Protein AF-A0A6L8GHM6-F1 (afdb_monomer)

Mean predicted aligned error: 13.46 Å

Radius of gyration: 26.3 Å; Cα contacts (8 Å, |Δi|>4): 93; chains: 1; bounding box: 25×65×77 Å

Foldseek 3Di:
DDDDDDDDDPPPPDCPPPPPCVVPDDDDDDVVQVDDPFDFADWDADPVGWIWTWTQQAIWIDPPRHIDTDADPVNDGDPDRTDHD

pLDDT: mean 77.45, std 17.52, range [36.84, 97.06]

Nearest PDB structures (foldseek):
  4a2m-assembly1_B  TM=7.546E-01  e=8.167E-02  Bacteroides thetaiotaomicron VPI-5482
  4a2m-ass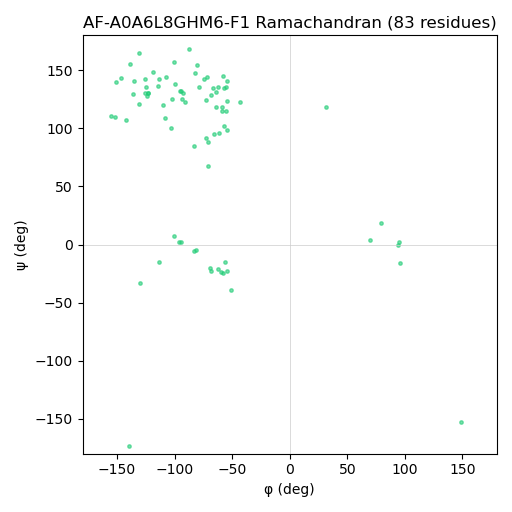embly2_D  TM=7.470E-01  e=9.209E-02  Bacteroides thetaiotaomicron VPI-5482
  4a2l-assembly1_A  TM=7.710E-01  e=1.678E-01  Bacteroides thetaiotaomicron VPI-5482
  4a2m-assembly1_A  TM=7.615E-01  e=1.678E-01  Bacteroides thetaiotaomicron VPI-5482
  3va6-assembly1_A  TM=7.436E-01  e=4.128E-01  Bacteroides thetaiotaomicron

Solvent-accessible surface area (backbone atoms only — not comparable to full-atom values): 5789 Å² total; per-residue (Å²): 137,90,81,88,82,88,81,77,85,80,76,77,71,83,74,77,70,78,73,61,70,86,78,59,86,84,83,88,83,43,59,94,62,50,41,71,94,53,68,73,71,24,77,51,71,51,97,91,66,37,38,38,34,17,25,77,75,39,44,33,40,31,75,89,78,50,54,42,75,64,72,50,94,82,71,56,74,68,97,53,55,62,49,75,121

Sequence (85 aa):
MFAMAALAALSTSGVHAAQSLDSHLHKSWSAVDGLPESPVWAIAQDPDGYIWLGVHGGLVRFDGARFVRWEALTGAQLPERDVHA

Secondary structure (DSSP, 8-state):
--------------------GGGS------GGGT--SS-EEEEEE-TTSPEEEEETTEEEEE-SS-EEE---TT-PPPSSSS---

Structure (mmCIF, N/CA/C/O backbone):
data_AF-A0A6L8GHM6-F1
#
_entry.id   AF-A0A6L8GHM6-F1
#
loop_
_atom_site.group_PDB
_atom_site.id
_atom_site.type_symbol
_atom_site.label_atom_id
_atom_site.label_alt_id
_atom_site.label_comp_id
_atom_site.label_asym_id
_atom_site.label_entity_id
_atom_site.label_seq_id
_atom_site.pdbx_PDB_ins_code
_atom_site.Cartn_x
_atom_site.Cartn_y
_atom_site.Cartn_z
_atom_site.occupancy
_atom_site.B_iso_or_equiv
_atom_site.auth_seq_id
_atom_site.auth_comp_id
_atom_site.auth_asym_id
_atom_site.auth_atom_id
_atom_site.pdbx_PDB_model_num
ATOM 1 N N . MET A 1 1 ? -5.890 -56.538 -60.324 1.00 45.06 1 MET A N 1
ATOM 2 C CA . MET A 1 1 ? -4.970 -55.380 -60.397 1.00 45.06 1 MET A CA 1
ATOM 3 C C . MET A 1 1 ? -5.019 -54.669 -59.053 1.00 45.06 1 MET A C 1
ATOM 5 O O . MET A 1 1 ? -6.111 -54.365 -58.599 1.00 45.06 1 MET A O 1
ATOM 9 N N . PHE A 1 2 ? -3.872 -54.542 -58.380 1.00 43.16 2 PHE A N 1
ATOM 10 C CA . PHE A 1 2 ? -3.716 -54.035 -57.009 1.00 43.16 2 PHE A CA 1
ATOM 11 C C . PHE A 1 2 ? -3.691 -52.502 -56.950 1.00 43.16 2 PHE A C 1
ATOM 13 O O . PHE A 1 2 ? -3.083 -51.883 -57.817 1.00 43.16 2 PHE A O 1
ATOM 20 N N . ALA A 1 3 ? -4.205 -51.926 -55.860 1.00 36.84 3 ALA A N 1
ATOM 21 C CA . ALA A 1 3 ? -3.604 -50.752 -55.225 1.00 36.84 3 ALA A CA 1
ATOM 22 C C . ALA A 1 3 ? -4.003 -50.708 -53.739 1.00 36.84 3 ALA A C 1
ATOM 24 O O . ALA A 1 3 ? -5.164 -50.500 -53.397 1.00 36.84 3 ALA A O 1
ATOM 25 N N . MET A 1 4 ? -3.024 -50.942 -52.865 1.00 45.72 4 MET A N 1
ATOM 26 C CA . MET A 1 4 ? -3.088 -50.605 -51.445 1.00 45.72 4 MET A CA 1
ATOM 27 C C . MET A 1 4 ? -2.914 -49.092 -51.287 1.00 45.72 4 MET A C 1
ATOM 29 O O . MET A 1 4 ? -2.043 -48.513 -51.931 1.00 45.72 4 MET A O 1
ATOM 33 N N . ALA A 1 5 ? -3.641 -48.483 -50.355 1.00 47.56 5 ALA A N 1
ATOM 34 C CA . ALA A 1 5 ? -3.214 -47.242 -49.723 1.00 47.56 5 ALA A CA 1
ATOM 35 C C . ALA A 1 5 ? -3.605 -47.296 -48.243 1.00 47.56 5 ALA A C 1
ATOM 37 O O . ALA A 1 5 ? -4.780 -47.233 -47.891 1.00 47.56 5 ALA A O 1
ATOM 38 N N . ALA A 1 6 ? -2.604 -47.463 -47.383 1.00 53.16 6 ALA A N 1
ATOM 39 C CA . ALA A 1 6 ? -2.713 -47.187 -45.961 1.00 53.16 6 ALA A CA 1
ATOM 40 C C . ALA A 1 6 ? -2.249 -45.744 -45.736 1.00 53.16 6 ALA A C 1
ATOM 42 O O . ALA A 1 6 ? -1.161 -45.396 -46.194 1.00 53.16 6 ALA A O 1
ATOM 43 N N . LEU A 1 7 ? -3.016 -44.923 -45.011 1.00 52.44 7 LEU A N 1
ATOM 44 C CA . LEU A 1 7 ? -2.438 -43.748 -44.358 1.00 52.44 7 LEU A CA 1
ATOM 45 C C . LEU A 1 7 ? -3.204 -43.347 -43.090 1.00 52.44 7 LEU A C 1
ATOM 47 O O . LEU A 1 7 ? -4.336 -42.884 -43.145 1.00 52.44 7 LEU A O 1
ATOM 51 N N . ALA A 1 8 ? -2.511 -43.595 -41.976 1.00 49.75 8 ALA A N 1
ATOM 52 C CA . ALA A 1 8 ? -2.507 -42.950 -40.664 1.00 49.75 8 ALA A CA 1
ATOM 53 C C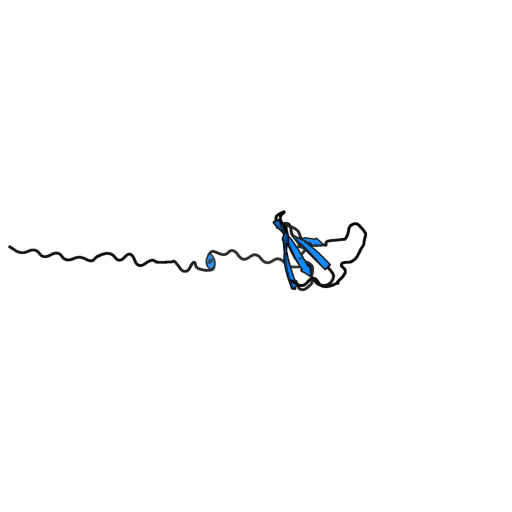 . ALA A 1 8 ? -3.799 -42.309 -40.123 1.00 49.75 8 ALA A C 1
ATOM 55 O O . ALA A 1 8 ? -4.255 -41.267 -40.587 1.00 49.75 8 ALA A O 1
ATOM 56 N N . ALA A 1 9 ? -4.267 -42.849 -38.994 1.00 54.19 9 ALA A N 1
ATOM 57 C CA . ALA A 1 9 ? -5.039 -42.081 -38.029 1.00 54.19 9 ALA A CA 1
ATOM 58 C C . ALA A 1 9 ? -4.187 -40.891 -37.558 1.00 54.19 9 ALA A C 1
ATOM 60 O O . ALA A 1 9 ? -3.140 -41.082 -36.937 1.00 54.19 9 ALA A O 1
ATOM 61 N N . LEU A 1 10 ? -4.614 -39.665 -37.864 1.00 53.62 10 LEU A N 1
ATOM 62 C CA . LEU A 1 10 ? -4.044 -38.485 -37.230 1.00 53.62 10 LEU A CA 1
ATOM 63 C C . LEU A 1 10 ? -4.550 -38.457 -35.788 1.00 53.62 10 LEU A C 1
ATOM 65 O O . LEU A 1 10 ? -5.601 -37.898 -35.486 1.00 53.62 10 LEU A O 1
ATOM 69 N N . SER A 1 11 ? -3.782 -39.061 -34.887 1.00 58.22 11 SER A N 1
ATOM 70 C CA . SER A 1 11 ? -3.778 -38.645 -33.492 1.00 58.22 11 SER A CA 1
ATOM 71 C C . SER A 1 11 ? -3.307 -37.194 -33.481 1.00 58.22 11 SER A C 1
ATOM 73 O O . SER A 1 11 ? -2.107 -36.931 -33.554 1.00 58.22 11 SER A O 1
ATOM 75 N N . THR A 1 12 ? -4.225 -36.228 -33.452 1.00 57.22 12 THR A N 1
ATOM 76 C CA . THR A 1 12 ? -3.851 -34.853 -33.118 1.00 57.22 12 THR A CA 1
ATOM 77 C C . THR A 1 12 ? -3.520 -34.843 -31.638 1.00 57.22 12 THR A C 1
ATOM 79 O O . THR A 1 12 ? -4.389 -34.671 -30.784 1.00 57.22 12 THR A O 1
ATOM 82 N N . SER A 1 13 ? -2.253 -35.130 -31.350 1.00 58.56 13 SER A N 1
ATOM 83 C CA . SER A 1 13 ? -1.625 -34.960 -30.053 1.00 58.56 13 SER A CA 1
ATOM 84 C C . SER A 1 13 ? -2.048 -33.613 -29.481 1.00 58.56 13 SER A C 1
ATOM 86 O O . SER A 1 13 ? -1.859 -32.579 -30.123 1.00 58.56 13 SER A O 1
ATOM 88 N N . GLY A 1 14 ? -2.654 -33.640 -28.295 1.00 58.94 14 GLY A N 1
ATOM 89 C CA . GLY A 1 14 ? -3.005 -32.440 -27.556 1.00 58.94 14 GLY A CA 1
ATOM 90 C C . GLY A 1 14 ? -1.750 -31.616 -27.314 1.00 58.94 14 GLY A C 1
ATOM 91 O O . GLY A 1 14 ? -0.953 -31.927 -26.434 1.00 58.94 14 GLY A O 1
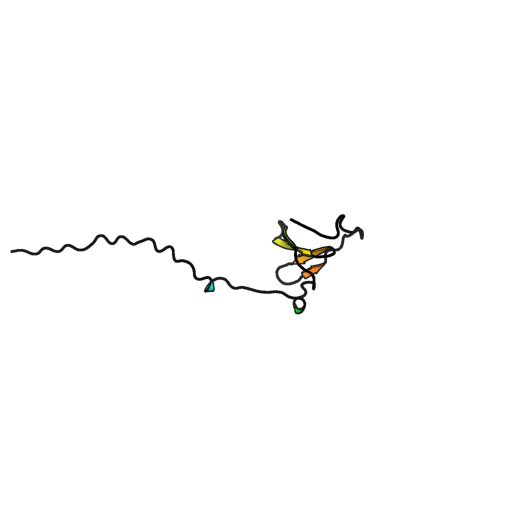ATOM 92 N N . VAL A 1 15 ? -1.576 -30.561 -28.100 1.00 49.47 15 VAL A N 1
ATOM 93 C CA . VAL A 1 15 ? -0.619 -29.511 -27.789 1.00 49.47 15 VAL A CA 1
ATOM 94 C C . VAL A 1 15 ? -1.314 -28.565 -26.822 1.00 49.47 15 VAL A C 1
ATOM 96 O O . VAL A 1 15 ? -1.916 -27.567 -27.204 1.00 49.47 15 VAL A O 1
ATOM 99 N N . HIS A 1 16 ? -1.265 -28.898 -25.532 1.00 57.59 16 HIS A N 1
ATOM 100 C CA . HIS A 1 16 ? -1.330 -27.847 -24.525 1.00 57.59 16 HIS A CA 1
ATOM 101 C C . HIS A 1 16 ? -0.048 -27.043 -24.725 1.00 57.59 16 HIS A C 1
ATOM 103 O O . HIS A 1 16 ? 1.032 -27.460 -24.310 1.00 57.59 16 HIS A O 1
ATOM 109 N N . ALA A 1 17 ? -0.151 -25.964 -25.500 1.00 58.78 17 ALA A N 1
ATOM 110 C CA . ALA A 1 17 ? 0.942 -25.034 -25.666 1.00 58.78 17 ALA A CA 1
ATOM 111 C C . ALA A 1 17 ? 1.336 -24.576 -24.263 1.00 58.78 17 ALA A C 1
ATOM 113 O O . ALA A 1 17 ? 0.537 -23.952 -23.565 1.00 58.78 17 ALA A O 1
ATOM 114 N N . ALA A 1 18 ? 2.549 -24.930 -23.844 1.00 58.66 18 ALA A N 1
ATOM 115 C CA . ALA A 1 18 ? 3.233 -24.218 -22.786 1.00 58.66 18 ALA A CA 1
ATOM 116 C C . ALA A 1 18 ? 3.252 -22.752 -23.226 1.00 58.66 18 ALA A C 1
ATOM 118 O O . ALA A 1 18 ? 4.001 -22.379 -24.129 1.00 58.66 18 ALA A O 1
ATOM 119 N N . GLN A 1 19 ? 2.322 -21.958 -22.697 1.00 61.62 19 GLN A N 1
ATOM 120 C CA . GLN A 1 19 ? 2.254 -20.538 -22.995 1.00 61.62 19 GLN A CA 1
ATOM 121 C C . GLN A 1 19 ? 3.597 -19.949 -22.567 1.00 61.62 19 GLN A C 1
ATOM 123 O O . GLN A 1 19 ? 3.984 -20.074 -21.403 1.00 61.62 19 GLN A O 1
ATOM 128 N N . SER A 1 20 ? 4.344 -19.394 -23.525 1.00 62.66 20 SER A N 1
ATOM 129 C CA . SER A 1 20 ? 5.587 -18.691 -23.215 1.00 62.66 20 SER A CA 1
ATOM 130 C C . SER A 1 20 ? 5.263 -17.577 -22.223 1.00 62.66 20 SER A C 1
ATOM 132 O O . SER A 1 20 ? 4.300 -16.834 -22.418 1.00 62.66 20 SER A O 1
ATOM 134 N N . LEU A 1 21 ? 6.073 -17.433 -21.174 1.00 63.72 21 LEU A N 1
ATOM 135 C CA . LEU A 1 21 ? 5.973 -16.318 -20.227 1.00 63.72 21 LEU A CA 1
ATOM 136 C C . LEU A 1 21 ? 6.071 -14.945 -20.919 1.00 63.72 21 LEU A C 1
ATOM 138 O O . LEU A 1 21 ? 5.648 -13.957 -20.330 1.00 63.72 21 LEU A O 1
ATOM 142 N N . ASP A 1 22 ? 6.521 -14.890 -22.179 1.00 63.16 22 ASP A N 1
ATOM 143 C CA . ASP A 1 22 ? 6.490 -13.691 -23.031 1.00 63.16 22 ASP A CA 1
ATOM 144 C C . ASP A 1 22 ? 5.095 -13.057 -23.165 1.00 63.16 22 ASP A C 1
ATOM 146 O O . ASP A 1 22 ? 4.984 -11.868 -23.456 1.00 63.16 22 ASP A O 1
ATOM 150 N N . SER A 1 23 ? 4.011 -13.812 -22.947 1.00 65.50 23 SER A N 1
ATOM 151 C CA . SER A 1 23 ? 2.648 -13.266 -22.988 1.00 65.50 23 SER A CA 1
ATOM 152 C C . SER A 1 23 ? 2.216 -12.556 -21.700 1.00 65.50 23 SER A C 1
ATOM 154 O O . SER A 1 23 ? 1.115 -12.008 -21.654 1.00 65.50 23 SER A O 1
ATOM 156 N N . HIS A 1 24 ? 3.036 -12.572 -20.646 1.00 72.50 24 HIS A N 1
ATOM 157 C CA . HIS A 1 24 ? 2.716 -11.964 -19.358 1.00 72.50 24 HIS A CA 1
ATOM 158 C C . HIS A 1 24 ? 3.475 -10.646 -19.212 1.00 72.50 24 HIS A C 1
ATOM 160 O O . HIS A 1 24 ? 4.661 -10.610 -18.892 1.00 72.50 24 HIS A O 1
ATOM 166 N N . LEU A 1 25 ? 2.777 -9.537 -19.455 1.00 81.75 25 LEU A N 1
ATOM 167 C CA . LEU A 1 25 ? 3.327 -8.203 -19.234 1.00 81.75 25 LEU A CA 1
ATOM 168 C C . LEU A 1 25 ? 3.612 -8.003 -17.740 1.00 81.75 25 LEU A C 1
ATOM 170 O O . LEU A 1 25 ? 2.698 -8.028 -16.917 1.00 81.75 25 LEU A O 1
ATOM 174 N N . HIS A 1 26 ? 4.878 -7.775 -17.397 1.00 83.94 26 HIS A N 1
ATOM 175 C CA . HIS A 1 26 ? 5.289 -7.411 -16.046 1.00 83.94 26 HIS A CA 1
ATOM 176 C C . HIS A 1 26 ? 5.392 -5.888 -15.914 1.00 83.94 26 HIS A C 1
ATOM 178 O O . HIS A 1 26 ? 6.018 -5.223 -16.742 1.0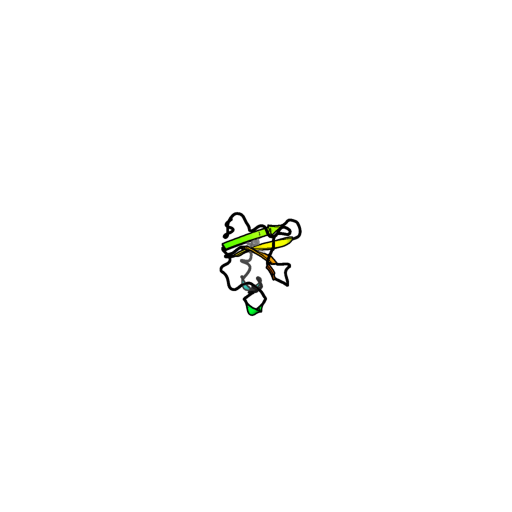0 83.94 26 HIS A O 1
ATOM 184 N N . LYS A 1 27 ? 4.811 -5.336 -14.846 1.00 89.06 27 LYS A N 1
ATOM 185 C CA . LYS A 1 27 ? 4.934 -3.924 -14.479 1.00 89.06 27 LYS A CA 1
ATOM 186 C C . LYS A 1 27 ? 5.435 -3.818 -13.044 1.00 89.06 27 LYS A C 1
ATOM 188 O O . LYS A 1 27 ? 4.884 -4.454 -12.152 1.00 89.06 27 LYS A O 1
ATOM 193 N N . SER A 1 28 ? 6.463 -3.001 -12.839 1.00 90.81 28 SER A N 1
ATOM 194 C CA . SER A 1 28 ? 7.008 -2.675 -11.521 1.00 90.81 28 SER A CA 1
ATOM 195 C C . SER A 1 28 ? 6.637 -1.251 -11.124 1.00 90.81 28 SER A C 1
ATOM 197 O O . SER A 1 28 ? 6.647 -0.359 -11.972 1.00 90.81 28 SER A O 1
ATOM 199 N N . TRP A 1 29 ? 6.383 -1.046 -9.835 1.00 92.88 29 TRP A N 1
ATOM 200 C CA . TRP A 1 29 ? 6.242 0.269 -9.214 1.00 92.88 29 TRP A CA 1
ATOM 201 C C . TRP A 1 29 ? 7.314 0.435 -8.141 1.00 92.88 29 TRP A C 1
ATOM 203 O O . TRP A 1 29 ? 7.721 -0.535 -7.503 1.00 92.88 29 TRP A O 1
ATOM 213 N N . SER A 1 30 ? 7.759 1.666 -7.945 1.00 92.38 30 SER A N 1
ATOM 214 C CA . SER A 1 30 ? 8.795 2.038 -6.987 1.00 92.38 30 SER A CA 1
ATOM 215 C C . SER A 1 30 ? 8.445 3.350 -6.279 1.00 92.38 30 SER A C 1
ATOM 217 O O . SER A 1 30 ? 7.362 3.908 -6.474 1.00 92.38 30 SER A O 1
ATOM 219 N N . ALA A 1 31 ? 9.381 3.867 -5.481 1.00 91.81 31 ALA A N 1
ATOM 220 C CA . ALA A 1 31 ? 9.266 5.163 -4.816 1.00 91.81 31 ALA A CA 1
ATOM 221 C C . ALA A 1 31 ? 8.887 6.305 -5.762 1.00 91.81 31 ALA A C 1
ATOM 223 O O . ALA A 1 31 ? 8.055 7.146 -5.423 1.00 91.81 31 ALA A O 1
ATOM 224 N N . VAL A 1 32 ? 9.438 6.300 -6.980 1.00 93.44 32 VAL A N 1
ATOM 225 C CA . VAL A 1 32 ? 9.161 7.343 -7.981 1.00 93.44 32 VAL A CA 1
ATOM 226 C C . VAL A 1 32 ? 7.724 7.284 -8.510 1.00 93.44 32 VAL A C 1
ATOM 228 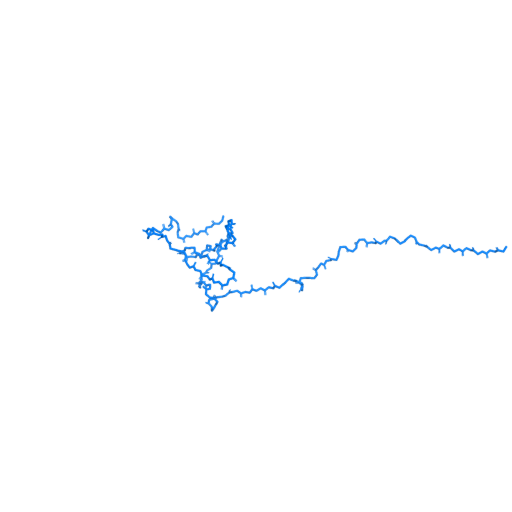O O . VAL A 1 32 ? 7.215 8.284 -9.004 1.00 93.44 32 VAL A O 1
ATOM 231 N N . ASP A 1 33 ? 7.059 6.136 -8.360 1.00 93.44 33 ASP A N 1
ATOM 232 C CA . ASP A 1 33 ? 5.665 5.906 -8.745 1.00 93.44 33 ASP A CA 1
ATOM 233 C C . ASP A 1 33 ? 4.690 6.119 -7.569 1.00 93.44 33 ASP A C 1
ATOM 235 O O . ASP A 1 33 ? 3.482 5.915 -7.707 1.00 93.44 33 ASP A O 1
ATOM 239 N N . GLY A 1 34 ? 5.204 6.516 -6.399 1.00 91.50 34 GLY A N 1
ATOM 240 C CA . GLY A 1 34 ? 4.431 6.793 -5.188 1.00 91.50 34 GLY A CA 1
ATOM 241 C C . GLY A 1 34 ? 4.298 5.621 -4.212 1.00 91.50 34 GLY A C 1
ATOM 242 O O . GLY A 1 34 ? 3.680 5.792 -3.160 1.00 91.50 34 GLY A O 1
ATOM 243 N N . LEU A 1 35 ? 4.872 4.448 -4.508 1.00 90.81 35 LEU A N 1
ATOM 244 C CA . LEU A 1 35 ? 4.951 3.356 -3.533 1.00 90.81 35 LEU A CA 1
ATOM 245 C C . LEU A 1 35 ? 5.918 3.763 -2.405 1.00 90.81 35 LEU A C 1
ATOM 247 O O . LEU A 1 35 ? 7.042 4.144 -2.709 1.00 90.81 35 LEU A O 1
ATOM 251 N N . PRO A 1 36 ? 5.557 3.684 -1.114 1.00 88.50 36 PRO A N 1
ATOM 252 C CA . PRO A 1 36 ? 6.489 4.061 -0.052 1.00 88.50 36 PRO A CA 1
ATOM 253 C C . PRO A 1 36 ? 7.794 3.256 -0.081 1.00 88.50 36 PRO A C 1
ATOM 255 O O . PRO A 1 36 ? 7.777 2.059 -0.363 1.00 88.50 36 PRO A O 1
ATOM 258 N N . GLU A 1 37 ? 8.914 3.897 0.274 1.00 86.44 37 GLU A N 1
ATOM 259 C CA . GLU A 1 37 ? 10.223 3.249 0.464 1.00 86.44 37 GLU A CA 1
ATOM 260 C C . GLU A 1 37 ? 10.230 2.380 1.728 1.00 86.44 37 GLU A C 1
ATOM 262 O O . GLU A 1 37 ? 10.850 2.688 2.743 1.00 86.44 37 GLU A O 1
ATOM 267 N N . SER A 1 38 ? 9.464 1.298 1.691 1.00 85.38 38 SER A N 1
ATOM 268 C CA . SER A 1 38 ? 9.301 0.365 2.792 1.00 85.38 38 SER A CA 1
ATOM 269 C C . SER A 1 38 ? 9.007 -1.026 2.233 1.00 85.38 38 SER A C 1
ATOM 271 O O . SER A 1 38 ? 8.259 -1.136 1.257 1.00 85.38 38 SER A O 1
ATOM 273 N N . PRO A 1 39 ? 9.574 -2.097 2.816 1.00 88.62 39 PRO A N 1
ATOM 274 C CA . PRO A 1 39 ? 9.239 -3.456 2.420 1.00 88.62 39 PRO A CA 1
ATOM 275 C C . PRO A 1 39 ? 7.731 -3.716 2.509 1.00 88.62 39 PRO A C 1
ATOM 277 O O . PRO A 1 39 ? 7.085 -3.365 3.499 1.00 88.62 39 PRO A O 1
ATOM 280 N N . VAL A 1 40 ? 7.190 -4.366 1.479 1.00 91.44 40 VAL A N 1
ATOM 281 C CA . VAL A 1 40 ? 5.823 -4.898 1.477 1.00 91.44 40 VAL A CA 1
ATOM 282 C C . VAL A 1 40 ? 5.871 -6.332 1.998 1.00 91.44 40 VAL A C 1
ATOM 284 O O . VAL A 1 40 ? 6.570 -7.168 1.430 1.00 91.44 40 VAL A O 1
ATOM 287 N N . TRP A 1 41 ? 5.125 -6.626 3.061 1.00 92.31 41 TRP A N 1
ATOM 288 C CA . TRP A 1 41 ? 5.072 -7.961 3.687 1.00 92.31 41 TRP A CA 1
ATOM 289 C C . TRP A 1 41 ? 3.728 -8.672 3.563 1.00 92.31 41 TRP A C 1
ATOM 291 O O . TRP A 1 41 ? 3.651 -9.874 3.799 1.00 92.31 41 TRP A O 1
ATOM 301 N N . ALA A 1 42 ? 2.676 -7.947 3.194 1.00 92.31 42 ALA A N 1
ATOM 302 C CA . ALA A 1 42 ? 1.335 -8.485 3.057 1.00 92.31 42 ALA A CA 1
ATOM 303 C C . ALA A 1 42 ? 0.612 -7.756 1.933 1.00 92.31 42 ALA A C 1
ATOM 305 O O . ALA A 1 42 ? 0.782 -6.548 1.746 1.00 92.31 42 ALA A O 1
ATOM 306 N N . ILE A 1 43 ? -0.192 -8.508 1.191 1.00 95.19 43 ILE A N 1
ATOM 307 C CA . ILE A 1 43 ? -0.995 -8.007 0.083 1.00 95.19 43 ILE A CA 1
ATOM 308 C C . ILE A 1 43 ? -2.381 -8.627 0.209 1.00 95.19 43 ILE A C 1
ATOM 310 O O . ILE A 1 43 ? -2.504 -9.843 0.345 1.00 95.19 43 ILE A O 1
ATOM 314 N N . ALA A 1 44 ? -3.415 -7.796 0.144 1.00 95.94 44 ALA A N 1
ATOM 315 C CA . ALA A 1 44 ? -4.806 -8.225 0.102 1.00 95.94 44 ALA A CA 1
ATOM 316 C C . ALA A 1 44 ? -5.587 -7.380 -0.909 1.00 95.94 44 ALA A C 1
ATOM 318 O O . ALA A 1 44 ? -5.209 -6.247 -1.197 1.00 95.94 44 ALA A O 1
ATOM 319 N N . GLN A 1 45 ? -6.682 -7.917 -1.437 1.00 96.19 45 GLN A N 1
ATOM 320 C CA . GLN A 1 45 ? -7.629 -7.165 -2.260 1.00 96.19 45 GLN A CA 1
ATOM 321 C C . GLN A 1 45 ? -8.966 -7.072 -1.526 1.00 96.19 45 GLN A C 1
ATOM 323 O O . GLN A 1 45 ? -9.419 -8.065 -0.955 1.00 96.19 45 GLN A O 1
ATOM 328 N N . ASP A 1 46 ? -9.583 -5.891 -1.526 1.00 95.38 46 ASP A N 1
ATOM 329 C CA . ASP A 1 46 ? -10.931 -5.716 -0.981 1.00 95.38 46 ASP A CA 1
ATOM 330 C C . ASP A 1 46 ? -12.027 -5.994 -2.034 1.00 95.38 46 ASP A C 1
ATOM 332 O O . ASP A 1 46 ? -11.730 -6.118 -3.226 1.00 95.38 46 ASP A O 1
ATOM 336 N N . PRO A 1 47 ? -13.307 -6.112 -1.631 1.00 97.06 47 PRO A N 1
ATOM 337 C CA . PRO A 1 47 ? -14.404 -6.369 -2.567 1.00 97.06 47 PRO A CA 1
ATOM 338 C C . PRO A 1 47 ? -14.634 -5.268 -3.614 1.00 97.06 47 PRO A C 1
ATOM 340 O O . PRO A 1 47 ? -15.226 -5.551 -4.654 1.00 97.06 47 PRO A O 1
ATOM 343 N N . ASP A 1 48 ? -14.169 -4.042 -3.358 1.00 95.94 48 ASP A N 1
ATOM 344 C CA . ASP A 1 48 ? -14.260 -2.916 -4.296 1.00 95.94 48 ASP A CA 1
ATOM 345 C C . ASP A 1 48 ? -13.114 -2.934 -5.326 1.00 95.94 48 ASP A C 1
ATOM 347 O O . ASP A 1 48 ? -13.101 -2.149 -6.277 1.00 95.94 48 ASP A O 1
ATOM 351 N N . GLY A 1 49 ? -12.161 -3.858 -5.169 1.00 95.44 49 GLY A N 1
ATOM 352 C CA . GLY A 1 49 ? -11.062 -4.103 -6.089 1.00 95.44 49 GLY A CA 1
ATOM 353 C C . GLY A 1 49 ? -9.766 -3.376 -5.738 1.00 95.44 49 GLY A C 1
ATOM 354 O O . GLY A 1 49 ? -8.791 -3.535 -6.478 1.00 95.44 49 GLY A O 1
ATOM 355 N N . TYR A 1 50 ? -9.703 -2.631 -4.630 1.00 96.50 50 TYR A N 1
ATOM 356 C CA . TYR A 1 50 ? -8.464 -1.979 -4.210 1.00 96.50 50 TYR A CA 1
ATOM 357 C C . TYR A 1 50 ? -7.455 -2.988 -3.679 1.00 96.50 50 TYR A C 1
ATOM 359 O O . TYR A 1 50 ? -7.802 -3.936 -2.972 1.00 96.50 50 TYR A O 1
ATOM 367 N N . ILE A 1 51 ? -6.180 -2.728 -3.960 1.00 96.88 51 ILE A N 1
ATOM 368 C CA . ILE A 1 51 ? -5.079 -3.505 -3.399 1.00 96.88 51 ILE A CA 1
ATOM 369 C C . ILE A 1 51 ? -4.582 -2.822 -2.130 1.00 96.88 51 ILE A C 1
ATOM 371 O O . ILE A 1 51 ? -4.213 -1.648 -2.139 1.00 96.88 51 ILE A O 1
ATOM 375 N N . TRP A 1 52 ? -4.552 -3.574 -1.042 1.00 96.12 52 TRP A N 1
ATOM 376 C CA . TRP A 1 52 ? -4.023 -3.176 0.248 1.00 96.12 52 TRP A CA 1
ATOM 377 C C . TRP A 1 52 ? -2.651 -3.797 0.448 1.00 96.12 52 TRP A C 1
ATOM 379 O O . TRP A 1 52 ? -2.482 -5.011 0.352 1.00 96.12 52 TRP A O 1
ATOM 389 N N . LEU A 1 53 ? -1.675 -2.946 0.735 1.00 95.56 53 LEU A N 1
ATOM 390 C CA . LEU A 1 53 ? -0.302 -3.322 1.013 1.00 95.56 53 LEU A CA 1
ATOM 391 C C . LEU A 1 53 ? -0.026 -3.063 2.489 1.00 95.56 53 LEU A C 1
ATOM 393 O O . LEU A 1 53 ? -0.111 -1.922 2.956 1.00 95.56 53 LEU A O 1
ATOM 397 N N . GLY A 1 54 ? 0.324 -4.121 3.211 1.00 93.38 54 GLY A N 1
ATOM 398 C CA . GLY A 1 54 ? 0.997 -3.992 4.490 1.00 93.38 54 GLY A CA 1
ATOM 399 C C . GLY A 1 54 ? 2.430 -3.549 4.233 1.00 93.38 54 GLY A C 1
ATOM 400 O O . GLY A 1 54 ? 3.168 -4.226 3.515 1.00 93.38 54 GLY A O 1
ATOM 401 N N . VAL A 1 55 ? 2.829 -2.439 4.845 1.00 90.75 55 VAL A N 1
ATOM 402 C CA . VAL A 1 55 ? 4.213 -1.950 4.857 1.00 90.75 55 VAL A CA 1
ATOM 403 C C . VAL A 1 55 ? 4.622 -1.614 6.282 1.00 90.75 55 VAL A C 1
ATOM 405 O O . VAL A 1 55 ? 3.758 -1.444 7.146 1.00 90.75 55 VAL A O 1
ATOM 408 N N . HIS A 1 56 ? 5.920 -1.453 6.542 1.00 85.56 56 HIS A N 1
ATOM 409 C CA . HIS A 1 56 ? 6.355 -0.987 7.858 1.00 85.56 56 HIS A CA 1
ATOM 410 C C . HIS A 1 56 ? 5.677 0.336 8.237 1.00 85.56 56 HIS A C 1
ATOM 412 O O . HIS A 1 56 ? 5.749 1.333 7.509 1.00 85.56 56 HIS A O 1
ATOM 418 N N . GLY A 1 57 ? 4.997 0.334 9.385 1.00 79.81 57 GLY A N 1
ATOM 419 C CA . GLY A 1 57 ? 4.307 1.501 9.916 1.00 79.81 57 GLY A CA 1
ATOM 420 C C . GLY A 1 57 ? 2.950 1.800 9.277 1.00 79.81 57 GLY A C 1
ATOM 421 O O . GLY A 1 57 ? 2.500 2.946 9.384 1.00 79.81 57 GLY A O 1
ATOM 422 N N . GLY A 1 58 ? 2.308 0.845 8.596 1.00 88.81 58 GLY A N 1
ATOM 423 C CA . GLY A 1 58 ? 0.875 0.924 8.306 1.00 88.81 58 GLY A CA 1
ATOM 424 C C . GLY A 1 58 ? 0.412 0.281 7.000 1.00 88.81 58 GLY A C 1
ATOM 425 O O . GLY A 1 58 ? 1.006 -0.663 6.486 1.00 88.81 58 GLY A O 1
ATOM 426 N N . LEU A 1 59 ? -0.691 0.816 6.477 1.00 92.12 59 LEU A N 1
ATOM 427 C CA . LEU A 1 59 ? -1.358 0.329 5.273 1.00 92.12 59 LEU A CA 1
ATOM 428 C C . LEU A 1 59 ? -1.272 1.349 4.141 1.00 92.12 59 LEU A C 1
ATOM 430 O O . LEU A 1 59 ? -1.401 2.558 4.353 1.00 92.12 59 LEU A O 1
ATOM 434 N N . VAL A 1 60 ? -1.104 0.846 2.925 1.00 95.00 60 VAL A N 1
ATOM 435 C CA . VAL A 1 60 ? -1.169 1.624 1.687 1.00 95.00 60 VAL A CA 1
ATOM 436 C C . VAL A 1 60 ? -2.233 1.007 0.798 1.00 95.00 60 VAL A C 1
ATOM 438 O O . VAL A 1 60 ? -2.226 -0.199 0.571 1.00 95.00 60 VAL A O 1
ATOM 441 N N . ARG A 1 61 ? -3.138 1.831 0.280 1.00 95.75 61 ARG A N 1
ATOM 442 C CA . ARG A 1 61 ? -4.144 1.422 -0.698 1.00 95.75 61 ARG A CA 1
ATOM 443 C C . ARG A 1 61 ? -3.700 1.815 -2.101 1.00 95.75 61 ARG A C 1
ATOM 445 O O . ARG A 1 61 ? -3.218 2.929 -2.298 1.00 95.75 61 ARG A O 1
ATOM 452 N N . PHE A 1 62 ? -3.907 0.935 -3.068 1.00 96.94 62 PHE A N 1
ATOM 453 C CA . PHE A 1 62 ? -3.587 1.141 -4.474 1.00 96.94 62 PHE A CA 1
ATOM 454 C C . PHE A 1 62 ? -4.829 0.950 -5.350 1.00 96.94 62 PHE A C 1
ATOM 456 O O . PHE A 1 62 ? -5.538 -0.048 -5.218 1.00 96.94 62 PHE A O 1
ATOM 463 N N . ASP A 1 63 ? -5.090 1.916 -6.236 1.00 95.56 63 ASP A N 1
ATOM 464 C CA . ASP A 1 63 ? -6.261 1.947 -7.134 1.00 95.56 63 ASP A CA 1
ATOM 465 C C . ASP A 1 63 ? -5.959 1.487 -8.576 1.00 95.56 63 ASP A C 1
ATOM 467 O O . ASP A 1 63 ? -6.805 1.607 -9.458 1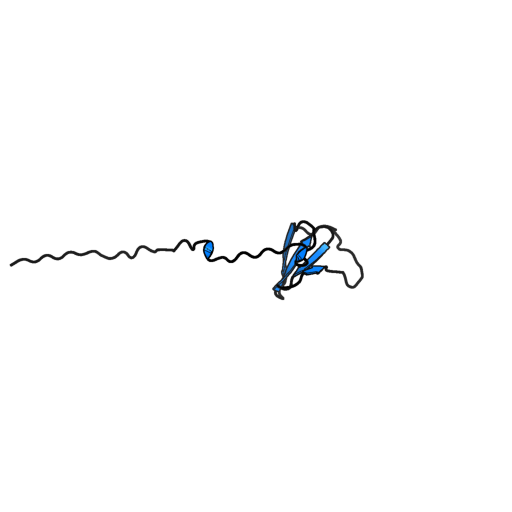.00 95.56 63 ASP A O 1
ATOM 471 N N . GLY A 1 64 ? -4.749 0.977 -8.836 1.00 93.88 64 GLY A N 1
ATOM 472 C CA . GLY A 1 64 ? -4.263 0.659 -10.186 1.00 93.88 64 GLY A CA 1
ATOM 473 C C . GLY A 1 64 ? -3.417 1.772 -10.816 1.00 93.88 64 GLY A C 1
ATOM 474 O O . GLY A 1 64 ? -2.668 1.513 -11.763 1.00 93.88 64 GLY A O 1
ATOM 475 N N . ALA A 1 65 ? -3.473 2.989 -10.268 1.00 94.25 65 ALA A N 1
ATOM 476 C CA . ALA A 1 65 ? -2.701 4.138 -10.733 1.00 94.25 65 ALA A CA 1
ATOM 477 C C . ALA A 1 65 ? -1.950 4.872 -9.613 1.00 94.25 65 ALA A C 1
ATOM 479 O O . ALA A 1 65 ? -0.869 5.401 -9.860 1.00 94.25 65 ALA A O 1
ATOM 480 N N . ARG A 1 66 ? -2.501 4.923 -8.397 1.00 95.12 66 ARG A N 1
ATOM 481 C CA . ARG A 1 66 ? -2.002 5.742 -7.288 1.00 95.12 66 ARG A CA 1
ATOM 482 C C . ARG A 1 66 ? -1.963 4.963 -5.987 1.00 95.12 66 ARG A C 1
ATOM 484 O O . ARG A 1 66 ? -2.898 4.233 -5.660 1.00 95.12 66 ARG A O 1
ATOM 491 N N . PHE A 1 67 ? -0.908 5.205 -5.221 1.00 96.06 67 PHE A N 1
ATOM 492 C CA . PHE A 1 67 ? -0.751 4.735 -3.852 1.00 96.06 67 PHE A CA 1
ATOM 493 C C . PHE A 1 67 ? -1.193 5.826 -2.876 1.00 96.06 67 PHE A C 1
ATOM 495 O O . PHE A 1 67 ? -0.802 6.985 -3.005 1.00 96.06 67 PHE A O 1
ATOM 502 N N . VAL A 1 68 ? -2.009 5.458 -1.891 1.00 94.69 68 VAL A N 1
ATOM 503 C CA . VAL A 1 68 ? -2.492 6.362 -0.842 1.00 94.69 68 VAL A CA 1
ATOM 504 C C . VAL A 1 68 ? -2.277 5.695 0.507 1.00 94.69 68 VAL A C 1
ATOM 506 O O . VAL A 1 68 ? -2.796 4.606 0.755 1.00 94.69 68 VAL A O 1
ATOM 509 N N . ARG A 1 69 ? -1.512 6.345 1.389 1.00 91.81 69 ARG A N 1
ATOM 510 C CA . ARG A 1 69 ? -1.352 5.883 2.770 1.00 91.81 69 ARG A CA 1
ATOM 511 C C . ARG A 1 69 ? -2.699 5.961 3.476 1.00 91.81 69 ARG A C 1
ATOM 513 O O . ARG A 1 69 ? -3.395 6.969 3.391 1.00 91.81 69 ARG A O 1
ATOM 520 N N . TRP A 1 70 ? -3.066 4.883 4.150 1.00 89.00 70 TRP A N 1
ATOM 521 C CA . TRP A 1 70 ? -4.270 4.869 4.955 1.00 89.00 70 TRP A CA 1
ATOM 522 C C . TRP A 1 70 ? -4.020 5.571 6.283 1.00 89.00 70 TRP A C 1
ATOM 524 O O . TRP A 1 70 ? -3.015 5.331 6.957 1.00 89.00 70 TRP A O 1
ATOM 534 N N . GLU A 1 71 ? -4.973 6.409 6.662 1.00 81.94 71 GLU A N 1
ATOM 535 C CA . GLU A 1 71 ? -5.028 7.067 7.956 1.00 81.94 71 GLU A CA 1
ATOM 536 C C . GLU A 1 71 ? -6.377 6.741 8.588 1.00 81.94 71 GLU A C 1
ATOM 538 O O . GLU A 1 71 ? -7.417 6.789 7.923 1.00 81.94 71 GLU A O 1
ATOM 543 N N . ALA A 1 72 ? -6.374 6.396 9.874 1.00 75.75 72 ALA A N 1
ATOM 544 C CA . ALA A 1 72 ? -7.625 6.209 10.582 1.00 75.75 72 ALA A CA 1
ATOM 545 C C . ALA A 1 72 ? -8.344 7.551 10.702 1.00 75.75 72 ALA A C 1
ATOM 547 O O . ALA A 1 72 ? -7.763 8.547 11.131 1.00 75.75 72 ALA A O 1
ATOM 548 N N . LEU A 1 73 ? -9.646 7.546 10.427 1.00 72.06 73 LEU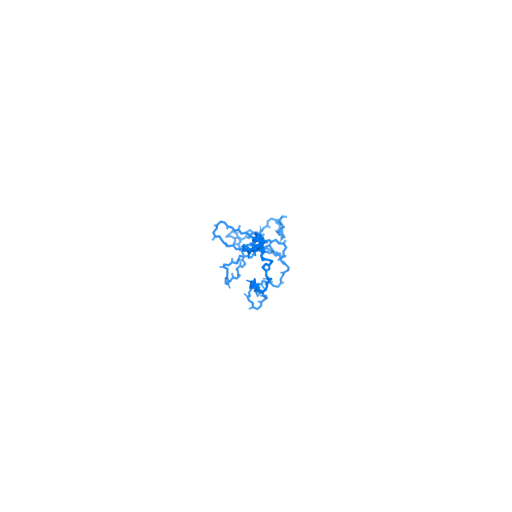 A N 1
ATOM 549 C CA . LEU A 1 73 ? -10.499 8.734 10.533 1.00 72.06 73 LEU A CA 1
ATOM 550 C C . LEU A 1 73 ? -10.501 9.352 11.943 1.00 72.06 73 LEU A C 1
ATOM 552 O O . LEU A 1 73 ? -10.779 10.534 12.105 1.00 72.06 73 LEU A O 1
ATOM 556 N N . THR A 1 74 ? -10.194 8.554 12.965 1.00 73.06 74 THR A N 1
ATOM 557 C CA . THR A 1 74 ? -10.137 8.966 14.373 1.00 73.06 74 THR A CA 1
ATOM 558 C C . THR A 1 74 ? -8.727 9.314 14.853 1.00 73.06 74 THR A C 1
ATOM 560 O O . THR A 1 74 ? -8.541 9.586 16.036 1.00 73.06 74 THR A O 1
ATOM 563 N N . GLY A 1 75 ? -7.716 9.254 13.978 1.00 67.62 75 GLY A N 1
ATOM 564 C CA . GLY A 1 75 ? -6.305 9.352 14.366 1.00 67.62 75 GLY A CA 1
ATOM 565 C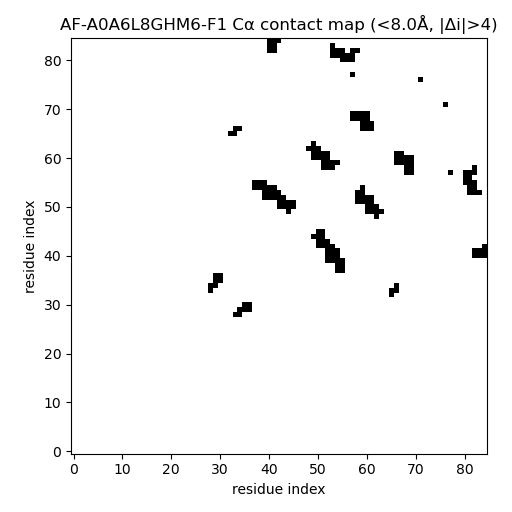 C . GLY A 1 75 ? -5.791 8.139 15.152 1.00 67.62 75 GLY A C 1
ATOM 566 O O . GLY A 1 75 ? -4.644 8.138 15.597 1.00 67.62 75 GLY A O 1
ATOM 567 N N . ALA A 1 76 ? -6.618 7.102 15.328 1.00 66.88 76 ALA A N 1
ATOM 568 C CA . ALA A 1 76 ? -6.196 5.849 15.933 1.00 66.88 76 ALA A CA 1
ATOM 569 C C . ALA A 1 76 ? -5.102 5.191 15.080 1.00 66.88 76 ALA A C 1
ATOM 571 O O . ALA A 1 76 ? -5.201 5.108 13.858 1.00 66.88 76 ALA A O 1
ATOM 572 N N . GLN A 1 77 ? -4.050 4.696 15.719 1.00 67.69 77 GLN A N 1
ATOM 573 C CA . GLN A 1 77 ? -3.078 3.860 15.024 1.00 67.69 77 GLN A CA 1
ATOM 574 C C . GLN A 1 77 ? -3.608 2.433 14.915 1.00 67.69 77 GLN A C 1
ATOM 576 O O . GLN A 1 77 ? -4.422 1.994 15.731 1.00 67.69 77 GLN A O 1
ATOM 581 N N . LEU A 1 78 ? -3.135 1.711 13.898 1.00 67.31 78 LEU A N 1
ATOM 582 C CA . LEU A 1 78 ? -3.355 0.274 13.835 1.00 67.31 78 LEU A CA 1
ATOM 583 C C . LEU A 1 78 ? -2.844 -0.363 15.139 1.00 67.31 78 LEU A C 1
ATOM 585 O O . LEU A 1 78 ? -1.813 0.075 15.661 1.00 67.31 78 LEU A O 1
ATOM 589 N N . PRO A 1 79 ? -3.558 -1.366 15.676 1.00 67.81 79 PRO A N 1
ATOM 590 C CA . PRO A 1 79 ? -3.178 -2.019 16.926 1.00 67.81 79 PRO A CA 1
ATOM 591 C C . PRO A 1 79 ? -1.785 -2.666 16.851 1.00 67.81 79 PRO A C 1
ATOM 593 O O . PRO A 1 79 ? -1.124 -2.795 17.878 1.00 67.81 79 PRO A O 1
ATOM 596 N N . GLU A 1 80 ? -1.314 -2.996 15.645 1.00 67.88 80 GLU A N 1
ATOM 597 C CA . GLU A 1 80 ? 0.051 -3.429 15.363 1.00 67.88 80 GLU A CA 1
ATOM 598 C C . GLU A 1 80 ? 0.662 -2.548 14.262 1.00 67.88 80 GLU A C 1
ATOM 600 O O . GLU A 1 80 ? -0.030 -2.119 13.333 1.00 67.88 80 GLU A O 1
ATOM 605 N N . ARG A 1 81 ? 1.960 -2.231 14.378 1.00 59.56 81 ARG A N 1
ATOM 606 C CA . ARG A 1 81 ? 2.669 -1.394 13.385 1.00 59.56 81 ARG A CA 1
ATOM 607 C C . ARG A 1 81 ? 2.832 -2.102 12.042 1.00 59.56 81 ARG A C 1
ATOM 609 O O . ARG A 1 81 ? 3.000 -1.427 11.022 1.00 59.56 81 ARG A O 1
ATOM 616 N N . ASP A 1 82 ? 2.768 -3.426 12.088 1.00 63.72 82 ASP A N 1
ATOM 617 C CA . ASP A 1 82 ? 3.137 -4.332 11.028 1.00 63.72 82 ASP A CA 1
ATOM 618 C C . ASP A 1 82 ? 1.929 -5.221 10.717 1.00 63.72 82 ASP A C 1
ATOM 620 O O . ASP A 1 82 ? 1.302 -5.775 11.615 1.00 63.72 82 ASP A O 1
ATOM 624 N N . VAL A 1 83 ? 1.539 -5.281 9.443 1.00 63.41 83 VAL A N 1
ATOM 625 C CA . VAL A 1 83 ? 0.367 -6.049 9.002 1.00 63.41 83 VAL A CA 1
ATOM 626 C C . VAL A 1 83 ? 0.869 -7.261 8.240 1.00 63.41 83 VAL A C 1
ATOM 628 O O . VAL A 1 83 ? 1.372 -7.120 7.127 1.00 63.41 83 VAL A O 1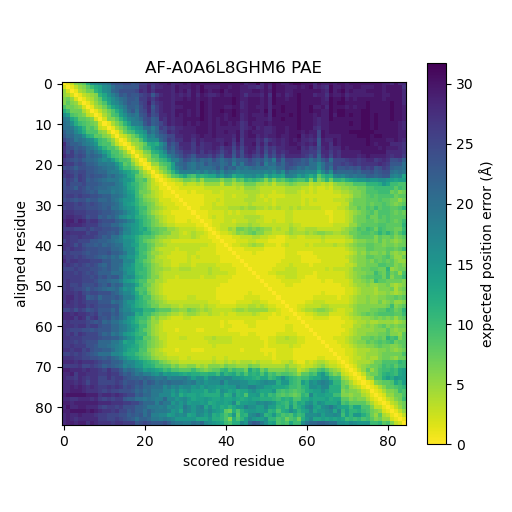
ATOM 631 N N . HIS A 1 84 ? 0.727 -8.434 8.846 1.00 63.19 84 HIS A N 1
ATOM 632 C CA . HIS A 1 84 ? 1.051 -9.725 8.245 1.00 63.19 84 HIS A CA 1
ATOM 633 C C . HIS A 1 84 ? -0.222 -10.420 7.735 1.00 63.19 84 HIS A C 1
ATOM 635 O O . HIS A 1 84 ? -1.325 -10.090 8.175 1.00 63.19 84 HIS A O 1
ATOM 641 N N . ALA A 1 85 ? -0.063 -11.341 6.782 1.00 55.75 85 ALA A N 1
ATOM 642 C CA . ALA A 1 85 ? -1.141 -12.198 6.279 1.00 55.75 85 ALA A CA 1
ATOM 643 C C . ALA A 1 85 ? -1.249 -13.498 7.088 1.00 55.75 85 ALA A C 1
ATOM 645 O O . ALA A 1 85 ? -0.189 -13.986 7.547 1.00 55.75 85 ALA A O 1
#